Protein AF-A0A523JH81-F1 (afdb_monomer)

Foldseek 3Di:
DEKEFEQEQFKWQWKWWDDPVDIDTQGIHHHGGMGDDDDDPWDWQDTWMWIATPNDIATADDPDDPPTDTDDDAYKYWYWYADPPDPDSNNRIDTGIDGD

Sequence (100 aa):
MIRVANRSDVEIHSVVVKFPSQTEMYGKIVPGAATDYRKVDKAYGYAYIEAVIDGKPAVLQPIDYVGERLLSGGNYTYALTYNPSATDKHDILRFQLEKD

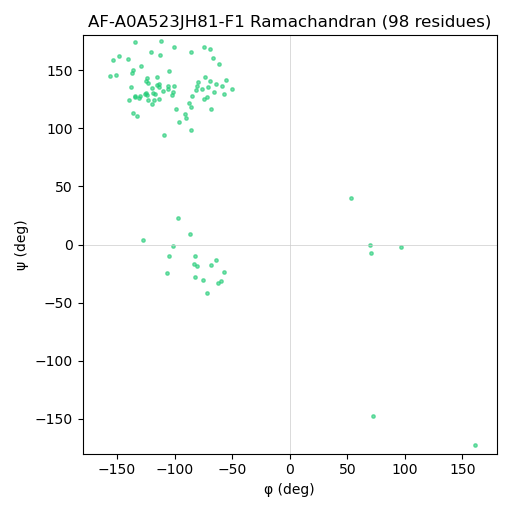Secondary structure (DSSP, 8-state):
-EEEEE-SSS-EEEEEEE-SS-EEE---B-TT-BPPPB--SS--SS-EEEEEETTEEEEE--S--TT--PPPSS-EEEEEEE-TT--STTTSEEEEEEE-

Nearest PDB structures (foldseek):
  3g7m-assembly1_A  TM=6.455E-01  e=1.655E-01  Triticum aestivum
  8zvj-assembly1_C  TM=5.143E-01  e=1.188E-01  Homo sapiens
  4w9k-assembly3_I  TM=4.357E-01  e=1.402E-01  Homo sapiens
  8qu8-assembly1_A  TM=4.450E-01  e=1.566E-01  Homo sapiens
  8q6t-assembly1_P  TM=3.828E-01  e=8.834E+00  Mus musculus

Radius of gyration: 12.72 Å; Cα contacts (8 Å, |Δi|>4): 246; chains: 1; bounding box: 32×28×31 Å

Mean predicted aligned error: 3.24 Å

Structure (mmCIF, N/CA/C/O backbone):
data_AF-A0A523JH81-F1
#
_entry.id   AF-A0A523JH81-F1
#
loop_
_atom_site.group_PDB
_atom_site.id
_atom_site.type_symbol
_atom_site.label_atom_id
_atom_site.label_alt_id
_atom_site.label_comp_id
_atom_site.label_asym_id
_atom_site.label_entity_id
_atom_site.label_s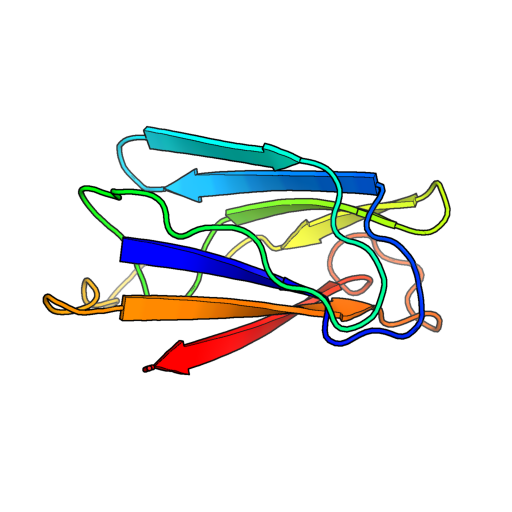eq_id
_atom_site.pdbx_PDB_ins_code
_atom_site.Cartn_x
_atom_site.Cartn_y
_atom_site.Cartn_z
_atom_site.occupancy
_atom_site.B_iso_or_equiv
_atom_site.auth_seq_id
_atom_site.auth_comp_id
_atom_site.auth_asym_id
_atom_site.auth_atom_id
_atom_site.pdbx_PDB_model_num
ATOM 1 N N . MET A 1 1 ? -11.760 -7.647 6.152 1.00 96.38 1 MET A N 1
ATOM 2 C CA . MET A 1 1 ? -10.413 -8.164 5.861 1.00 96.38 1 MET A CA 1
ATOM 3 C C . MET A 1 1 ? -9.797 -7.294 4.789 1.00 96.38 1 MET A C 1
ATOM 5 O O . MET A 1 1 ? -10.541 -6.747 3.983 1.00 96.38 1 MET A O 1
ATOM 9 N N . ILE A 1 2 ? -8.477 -7.159 4.793 1.00 98.12 2 ILE A N 1
ATOM 10 C CA . ILE A 1 2 ? -7.743 -6.357 3.813 1.00 98.12 2 ILE A CA 1
ATOM 11 C C . ILE A 1 2 ? -6.772 -7.271 3.071 1.00 98.12 2 ILE A C 1
ATOM 13 O O . ILE A 1 2 ? -6.095 -8.079 3.700 1.00 98.12 2 ILE A O 1
ATOM 17 N N . ARG A 1 3 ? -6.709 -7.159 1.747 1.00 98.31 3 ARG A N 1
ATOM 18 C CA . ARG A 1 3 ? -5.603 -7.689 0.937 1.00 98.31 3 ARG A CA 1
ATOM 19 C C . ARG A 1 3 ? -4.933 -6.556 0.175 1.00 98.31 3 ARG A C 1
ATOM 21 O O . ARG A 1 3 ? -5.507 -5.475 0.043 1.00 98.31 3 ARG A O 1
ATOM 28 N N . VAL A 1 4 ? -3.749 -6.816 -0.361 1.00 98.62 4 VAL A N 1
ATOM 29 C CA . VAL A 1 4 ? -3.051 -5.870 -1.234 1.00 98.62 4 VAL A CA 1
ATOM 30 C C . VAL A 1 4 ? -2.972 -6.453 -2.637 1.00 98.62 4 VAL A C 1
ATOM 32 O O . VAL A 1 4 ? -2.656 -7.631 -2.797 1.00 98.62 4 VAL A O 1
ATOM 35 N N . ALA A 1 5 ? -3.250 -5.632 -3.647 1.00 98.62 5 ALA A N 1
ATOM 36 C CA . 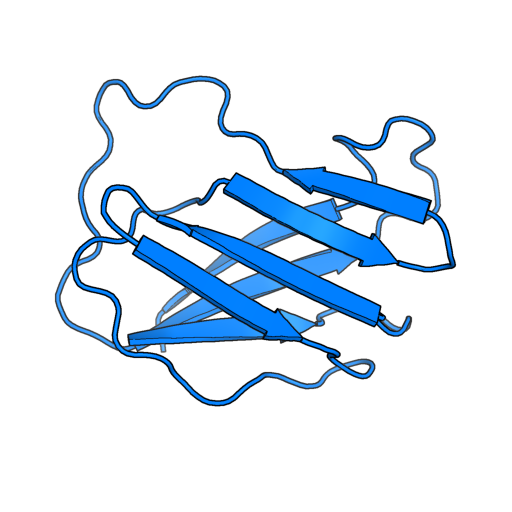ALA A 1 5 ? -3.101 -6.001 -5.049 1.00 98.62 5 ALA A CA 1
ATOM 37 C C . ALA A 1 5 ? -2.026 -5.154 -5.724 1.00 98.62 5 ALA A C 1
ATOM 39 O O . ALA A 1 5 ? -1.984 -3.937 -5.553 1.00 98.62 5 ALA A O 1
ATOM 40 N N . ASN A 1 6 ? -1.189 -5.797 -6.531 1.00 98.50 6 ASN A N 1
ATOM 41 C CA . ASN A 1 6 ? -0.293 -5.122 -7.451 1.00 98.50 6 ASN A CA 1
ATOM 42 C C . ASN A 1 6 ? -1.011 -4.948 -8.794 1.00 98.50 6 ASN A C 1
ATOM 44 O O . ASN A 1 6 ? -1.228 -5.913 -9.524 1.00 98.50 6 ASN A O 1
ATOM 48 N N . ARG A 1 7 ? -1.388 -3.711 -9.119 1.00 98.06 7 ARG A N 1
ATOM 49 C CA . ARG A 1 7 ? -2.011 -3.328 -10.396 1.00 98.06 7 ARG A CA 1
ATOM 50 C C . ARG A 1 7 ? -0.994 -2.761 -11.391 1.00 98.06 7 ARG A C 1
ATOM 52 O O . ARG A 1 7 ? -1.358 -2.018 -12.293 1.00 98.06 7 ARG A O 1
ATOM 59 N N . SER A 1 8 ? 0.277 -3.101 -11.209 1.00 96.75 8 SER A N 1
ATOM 60 C CA . SER A 1 8 ? 1.384 -2.673 -12.063 1.00 96.75 8 SER A CA 1
ATOM 61 C C . SER A 1 8 ? 1.974 -3.860 -12.814 1.00 96.75 8 SER A C 1
ATOM 63 O O . SER A 1 8 ? 1.848 -5.008 -12.383 1.00 96.75 8 SER A O 1
ATOM 65 N N . ASP A 1 9 ? 2.736 -3.555 -13.860 1.00 96.38 9 ASP A N 1
ATOM 66 C CA . ASP A 1 9 ? 3.485 -4.543 -14.647 1.00 96.38 9 ASP A CA 1
ATOM 67 C C . ASP A 1 9 ? 4.878 -4.859 -14.060 1.00 96.38 9 ASP A C 1
ATOM 69 O O . ASP A 1 9 ? 5.695 -5.532 -14.684 1.00 96.38 9 ASP A O 1
ATOM 73 N N . VAL A 1 10 ? 5.167 -4.372 -12.848 1.00 96.56 10 VAL A N 1
ATOM 74 C CA . VAL A 1 10 ? 6.460 -4.517 -12.158 1.00 96.56 10 VAL A CA 1
ATOM 75 C C . VAL A 1 10 ? 6.247 -5.173 -10.799 1.00 96.56 10 VAL A C 1
ATOM 77 O O . VAL A 1 10 ? 5.249 -4.911 -10.130 1.00 96.56 10 VAL A O 1
ATOM 80 N N . GLU A 1 11 ? 7.176 -6.035 -10.380 1.00 97.75 11 GLU A N 1
ATOM 81 C CA . GLU A 1 11 ? 7.122 -6.699 -9.075 1.00 97.75 11 GLU A CA 1
ATOM 82 C C . GLU A 1 11 ? 7.280 -5.697 -7.920 1.00 97.75 11 GLU A C 1
ATOM 84 O O . GLU A 1 11 ? 8.230 -4.906 -7.869 1.00 97.75 11 GLU A O 1
ATOM 89 N N . ILE A 1 12 ? 6.378 -5.792 -6.941 1.00 98.06 12 ILE A N 1
ATOM 90 C CA . ILE A 1 12 ? 6.539 -5.137 -5.645 1.00 98.06 12 ILE A CA 1
ATOM 91 C C . ILE A 1 12 ? 7.248 -6.130 -4.723 1.00 98.06 12 ILE A C 1
ATOM 93 O O . ILE A 1 12 ? 6.699 -7.174 -4.372 1.00 98.06 12 ILE A O 1
ATOM 97 N N . HIS A 1 13 ? 8.488 -5.824 -4.352 1.00 97.69 13 HIS A N 1
ATOM 98 C CA . HIS A 1 13 ? 9.393 -6.746 -3.661 1.00 97.69 13 HIS A CA 1
ATOM 99 C C . HIS A 1 13 ? 9.025 -6.928 -2.185 1.00 97.69 13 HIS A C 1
ATOM 101 O O . HIS A 1 13 ? 9.227 -7.997 -1.609 1.00 97.69 13 HIS A O 1
ATOM 107 N N . SER A 1 14 ? 8.461 -5.891 -1.574 1.00 97.88 14 SER A N 1
ATOM 108 C CA . SER A 1 14 ? 7.911 -5.935 -0.225 1.00 97.88 14 SER A CA 1
ATOM 109 C C . SER A 1 14 ? 6.775 -4.932 -0.090 1.00 97.88 14 SER A C 1
ATOM 111 O O . SER A 1 14 ? 6.819 -3.857 -0.687 1.00 97.88 14 SER A O 1
ATOM 113 N N . VAL A 1 15 ? 5.771 -5.286 0.709 1.00 98.31 15 VAL A N 1
ATOM 114 C CA . VAL A 1 15 ? 4.707 -4.385 1.148 1.00 98.31 15 VAL A CA 1
ATOM 115 C C . VAL A 1 15 ? 4.485 -4.559 2.642 1.00 98.31 15 VAL A C 1
ATOM 117 O O . VAL A 1 15 ? 4.236 -5.671 3.123 1.00 98.31 15 VAL A O 1
ATOM 120 N N . VAL A 1 16 ? 4.522 -3.442 3.361 1.00 98.38 16 VAL A N 1
ATOM 121 C CA . VAL A 1 16 ? 4.136 -3.330 4.766 1.00 98.38 16 VAL A CA 1
ATOM 122 C C . VAL A 1 16 ? 3.061 -2.261 4.880 1.00 98.38 16 VAL A C 1
ATOM 124 O O . VAL A 1 16 ? 3.235 -1.143 4.401 1.00 98.38 16 VAL A O 1
ATOM 127 N N . VAL A 1 17 ? 1.947 -2.599 5.525 1.00 97.69 17 VAL A N 1
ATOM 128 C CA . VAL A 1 17 ? 0.835 -1.674 5.760 1.00 97.69 17 VAL A CA 1
ATOM 129 C C . VAL A 1 17 ? 0.716 -1.415 7.253 1.00 97.69 17 VAL A C 1
ATOM 131 O O . VAL A 1 17 ? 0.590 -2.355 8.044 1.00 97.69 17 VAL A O 1
ATOM 134 N N . LYS A 1 18 ? 0.740 -0.140 7.642 1.00 96.06 18 LYS A N 1
ATOM 135 C CA . LYS A 1 18 ? 0.531 0.289 9.027 1.00 96.06 18 LYS A CA 1
ATOM 136 C C . LYS A 1 18 ? -0.911 0.752 9.192 1.00 96.06 18 LYS A C 1
ATOM 138 O O . LYS A 1 18 ? -1.351 1.725 8.580 1.00 96.06 18 LYS A O 1
ATOM 143 N N . PHE A 1 19 ? -1.632 0.027 10.031 1.00 93.56 19 PHE A N 1
ATOM 144 C CA . PHE A 1 19 ? -2.987 0.321 10.470 1.00 93.56 19 PHE A CA 1
ATOM 145 C C . PHE A 1 19 ? -2.950 0.966 11.870 1.00 93.56 19 PHE A C 1
ATOM 147 O O . PHE A 1 19 ? -1.910 0.944 12.529 1.00 93.56 19 PHE A O 1
ATOM 154 N N . PRO A 1 20 ? -4.070 1.508 12.383 1.00 90.44 20 PRO A N 1
ATOM 155 C CA . PRO A 1 20 ? -4.085 2.248 13.650 1.00 90.44 20 PRO A CA 1
ATOM 156 C C . PRO A 1 20 ? -3.620 1.453 14.873 1.00 90.44 20 PRO A C 1
ATOM 158 O O . PRO A 1 20 ? -3.081 2.031 15.810 1.00 90.44 20 PRO A O 1
ATOM 161 N N . SER A 1 21 ? -3.855 0.139 14.889 1.00 88.75 21 SER A N 1
ATOM 162 C CA . SER A 1 21 ? -3.525 -0.741 16.019 1.00 88.75 21 SER A CA 1
ATOM 163 C C . SER A 1 21 ? -2.687 -1.958 15.629 1.00 88.75 21 SER A C 1
ATOM 165 O O . SER A 1 21 ? -2.431 -2.807 16.477 1.00 88.75 21 SER A O 1
ATOM 167 N N . GLN A 1 22 ? -2.274 -2.074 14.363 1.00 94.44 22 GLN A N 1
ATOM 168 C CA . GLN A 1 22 ? -1.522 -3.230 13.873 1.00 94.44 22 GLN A CA 1
ATOM 169 C C . GLN A 1 22 ? -0.650 -2.870 12.672 1.00 94.44 22 GLN A C 1
ATOM 171 O O . GLN A 1 22 ? -0.896 -1.897 11.965 1.00 94.44 22 GLN A O 1
ATOM 176 N N . THR A 1 23 ? 0.366 -3.683 12.416 1.00 96.88 23 THR A N 1
ATOM 177 C CA . THR A 1 23 ? 1.180 -3.607 11.202 1.00 96.88 23 THR A CA 1
ATOM 178 C C . THR A 1 23 ? 1.167 -4.971 10.540 1.00 96.88 23 THR A C 1
ATOM 180 O O . THR A 1 23 ? 1.416 -5.975 11.199 1.00 96.88 23 THR A O 1
ATOM 183 N N . GLU A 1 24 ? 0.886 -5.000 9.242 1.00 97.94 24 GLU A N 1
ATOM 184 C CA . GLU A 1 24 ? 0.816 -6.230 8.460 1.00 97.94 24 GLU A CA 1
ATOM 185 C C . GLU A 1 24 ? 1.879 -6.236 7.366 1.00 97.94 24 GLU A C 1
ATOM 187 O O . GLU A 1 24 ? 1.978 -5.298 6.573 1.00 97.94 24 GLU A O 1
ATOM 192 N N . MET A 1 25 ? 2.642 -7.326 7.288 1.00 97.75 25 MET A N 1
ATOM 193 C CA . MET A 1 25 ? 3.593 -7.565 6.205 1.00 97.75 25 MET A CA 1
ATOM 194 C C . MET A 1 25 ? 2.946 -8.435 5.134 1.00 97.75 25 MET A C 1
ATOM 196 O O . MET A 1 25 ? 2.819 -9.645 5.309 1.00 97.75 25 MET A O 1
ATOM 200 N N . TYR A 1 26 ? 2.584 -7.828 4.012 1.00 97.88 26 TYR A N 1
ATOM 201 C CA . TYR A 1 26 ? 2.006 -8.511 2.853 1.00 97.88 26 TYR A CA 1
ATOM 202 C C . TYR A 1 26 ? 3.071 -9.138 1.947 1.00 97.88 26 TYR A C 1
ATOM 204 O O . TYR A 1 26 ? 2.768 -10.051 1.185 1.00 97.88 26 TYR A O 1
ATOM 212 N N . GLY A 1 27 ? 4.329 -8.717 2.100 1.00 96.69 27 GLY A N 1
ATOM 213 C CA . GLY A 1 27 ? 5.467 -9.328 1.423 1.00 96.69 27 GLY A CA 1
ATOM 214 C C . GLY A 1 27 ? 5.496 -9.006 -0.066 1.00 96.69 27 GLY A C 1
ATOM 215 O O . GLY A 1 27 ? 5.121 -7.909 -0.479 1.00 96.69 27 GLY A O 1
ATOM 216 N N . LYS A 1 28 ? 6.007 -9.950 -0.850 1.00 98.06 28 LYS A N 1
ATOM 217 C CA . LYS A 1 28 ? 6.223 -9.795 -2.286 1.00 98.06 28 LYS A CA 1
ATOM 218 C C . LYS A 1 28 ? 4.930 -10.009 -3.068 1.00 98.06 28 LYS A C 1
ATOM 220 O O . LYS A 1 28 ? 4.220 -10.980 -2.815 1.00 98.06 28 LYS A O 1
ATOM 225 N N . ILE A 1 29 ? 4.668 -9.156 -4.056 1.00 98.50 29 ILE A N 1
ATOM 226 C CA . ILE A 1 29 ? 3.486 -9.243 -4.919 1.00 98.50 29 ILE A CA 1
ATOM 227 C C . ILE A 1 29 ? 3.921 -9.102 -6.381 1.00 98.50 29 ILE A C 1
ATOM 229 O O . ILE A 1 29 ? 4.339 -8.031 -6.831 1.00 98.50 29 ILE A O 1
ATOM 233 N N . VAL A 1 30 ? 3.819 -10.202 -7.128 1.00 98.25 30 VAL A N 1
ATOM 234 C CA . VAL A 1 30 ? 4.142 -10.242 -8.564 1.00 98.25 30 VAL A CA 1
ATOM 235 C C . VAL A 1 30 ? 3.156 -9.388 -9.381 1.00 98.25 30 VAL A C 1
ATOM 237 O O . VAL A 1 30 ? 2.070 -9.080 -8.879 1.00 98.25 30 VAL A O 1
ATOM 240 N N . PRO A 1 31 ? 3.508 -8.980 -10.615 1.00 98.44 31 PRO A N 1
ATOM 241 C CA . PRO A 1 31 ? 2.626 -8.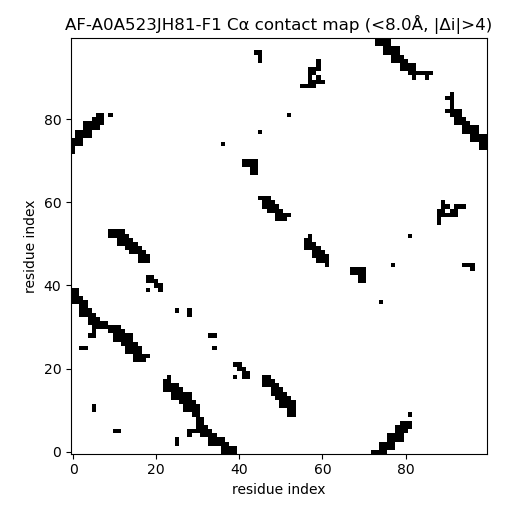187 -11.473 1.00 98.44 31 PRO A CA 1
ATOM 242 C C . PRO A 1 31 ? 1.217 -8.777 -11.604 1.00 98.44 31 PRO A C 1
ATOM 244 O O . PRO A 1 31 ? 1.057 -9.984 -11.790 1.00 98.44 31 PRO A O 1
ATOM 247 N N . GLY A 1 32 ? 0.195 -7.929 -11.474 1.00 97.94 32 GLY A N 1
ATOM 248 C CA . GLY A 1 32 ? -1.220 -8.305 -11.593 1.00 97.94 32 GLY A CA 1
ATOM 249 C C . GLY A 1 32 ? -1.797 -9.166 -10.458 1.00 97.94 32 GLY A C 1
ATOM 250 O O . GLY A 1 32 ? -3.008 -9.398 -10.434 1.00 97.94 32 GLY A O 1
ATOM 251 N N . ALA A 1 33 ? -0.978 -9.642 -9.516 1.00 98.50 33 ALA A N 1
ATOM 252 C CA . ALA A 1 33 ? -1.423 -10.516 -8.436 1.00 98.50 33 ALA A CA 1
ATOM 253 C C . ALA A 1 33 ? -1.966 -9.745 -7.225 1.00 98.50 33 ALA A C 1
ATOM 255 O O . ALA A 1 33 ? -1.749 -8.545 -7.050 1.00 98.50 33 ALA A O 1
ATOM 256 N N . ALA A 1 34 ? -2.653 -10.474 -6.348 1.00 98.50 34 ALA A N 1
ATOM 257 C CA . ALA A 1 34 ? -3.072 -9.996 -5.040 1.00 98.50 34 ALA A CA 1
ATOM 258 C C . ALA A 1 34 ? -2.662 -10.996 -3.961 1.00 98.50 34 ALA A C 1
ATOM 260 O O . ALA A 1 34 ? -2.526 -12.189 -4.229 1.00 98.50 34 ALA A O 1
ATOM 261 N N . THR A 1 35 ? -2.470 -10.505 -2.743 1.00 98.50 35 THR A N 1
ATOM 262 C CA . THR A 1 35 ? -2.236 -11.363 -1.583 1.00 98.50 35 THR A CA 1
ATOM 263 C C . THR A 1 35 ? -3.519 -12.041 -1.123 1.00 98.50 35 THR A C 1
ATOM 265 O O . THR A 1 35 ? -4.630 -11.629 -1.472 1.00 98.50 35 THR A O 1
ATOM 268 N N . ASP A 1 36 ? -3.365 -13.001 -0.217 1.00 98.12 36 ASP A N 1
ATOM 269 C CA . ASP A 1 36 ? -4.469 -13.428 0.631 1.00 98.12 36 ASP A CA 1
ATOM 270 C C . ASP A 1 36 ? -4.977 -12.273 1.503 1.00 98.12 36 ASP A C 1
ATOM 272 O O . ASP A 1 36 ? -4.260 -11.310 1.814 1.00 98.12 36 ASP A O 1
ATOM 276 N N . TYR A 1 37 ? -6.238 -12.389 1.907 1.00 98.12 37 TYR A N 1
ATOM 277 C CA . TYR A 1 37 ? -6.849 -11.485 2.867 1.00 98.12 37 TYR A CA 1
ATOM 278 C C . TYR A 1 37 ? -6.267 -11.678 4.261 1.00 98.12 37 TYR A C 1
ATOM 280 O O . TYR A 1 37 ? -6.081 -12.796 4.738 1.00 98.12 37 TYR A O 1
ATOM 288 N N . ARG A 1 38 ? -6.081 -10.561 4.959 1.00 97.56 38 ARG A N 1
ATOM 289 C CA . ARG A 1 38 ? -5.699 -10.522 6.365 1.00 97.56 38 ARG A CA 1
ATOM 290 C C . ARG A 1 38 ? -6.795 -9.916 7.211 1.00 97.56 38 ARG A C 1
ATOM 292 O O . ARG A 1 38 ? -7.506 -8.986 6.808 1.00 97.56 38 ARG A O 1
ATOM 299 N N . LYS A 1 39 ? -6.938 -10.454 8.418 1.00 96.88 39 LYS A N 1
ATOM 300 C CA . LYS A 1 39 ? -7.808 -9.861 9.424 1.00 96.88 39 LYS A CA 1
ATOM 301 C C . LYS A 1 39 ? -7.150 -8.580 9.930 1.00 96.88 39 LYS A C 1
ATOM 303 O O . LYS A 1 39 ? -5.997 -8.588 10.345 1.00 96.88 39 LYS A O 1
ATOM 308 N N . VAL A 1 40 ? -7.909 -7.494 9.874 1.00 95.12 40 VAL A N 1
ATOM 309 C CA . VAL A 1 40 ? -7.487 -6.180 10.346 1.00 95.12 40 VAL A CA 1
ATOM 310 C C . VAL A 1 40 ? -8.581 -5.635 11.246 1.00 95.12 40 VAL A C 1
ATOM 312 O O . VAL A 1 40 ? -9.746 -5.635 10.846 1.00 95.12 40 VAL A O 1
ATOM 315 N N . ASP A 1 41 ? -8.211 -5.207 12.449 1.00 92.88 41 ASP A N 1
ATOM 316 C CA . ASP A 1 41 ? -9.144 -4.735 13.474 1.00 92.88 41 ASP A CA 1
ATOM 317 C C . ASP A 1 41 ? -9.737 -3.373 13.112 1.00 92.88 41 ASP A C 1
ATOM 319 O O . ASP A 1 41 ? -10.931 -3.131 13.289 1.00 92.88 41 ASP A O 1
ATOM 323 N N . LYS A 1 42 ? -8.895 -2.472 12.596 1.00 92.50 42 LYS A N 1
ATOM 324 C CA . LYS A 1 42 ? -9.271 -1.123 12.166 1.00 92.50 42 LYS A CA 1
ATOM 325 C C . LYS A 1 42 ? -8.546 -0.781 10.874 1.00 92.50 42 LYS A C 1
ATOM 327 O O . LYS A 1 42 ? -7.322 -0.822 10.826 1.00 92.50 42 LYS A O 1
ATOM 332 N N . ALA A 1 43 ? -9.299 -0.421 9.845 1.00 93.50 43 ALA A N 1
ATOM 333 C CA . ALA A 1 43 ? -8.768 0.006 8.559 1.00 93.50 43 ALA A CA 1
ATOM 334 C C . ALA A 1 43 ? -9.546 1.223 8.060 1.00 93.50 43 ALA A C 1
ATOM 336 O O . ALA A 1 43 ? -10.742 1.353 8.333 1.00 93.50 43 ALA A O 1
ATOM 337 N N . TYR A 1 44 ? -8.855 2.096 7.337 1.00 92.62 44 TYR A N 1
ATOM 338 C CA . TYR A 1 44 ? -9.413 3.303 6.738 1.00 92.62 44 TYR A CA 1
ATOM 339 C C . TYR A 1 44 ? -9.436 3.188 5.218 1.00 92.62 44 TYR A C 1
ATOM 341 O O . TYR A 1 44 ? -8.945 2.205 4.646 1.00 92.62 44 TYR A O 1
ATOM 349 N N . GLY A 1 45 ? -10.025 4.195 4.571 1.00 91.50 45 GLY A N 1
ATOM 350 C CA . GLY A 1 45 ? -10.060 4.279 3.116 1.00 91.50 45 GLY A CA 1
ATOM 351 C C . GLY A 1 45 ? -8.678 4.429 2.48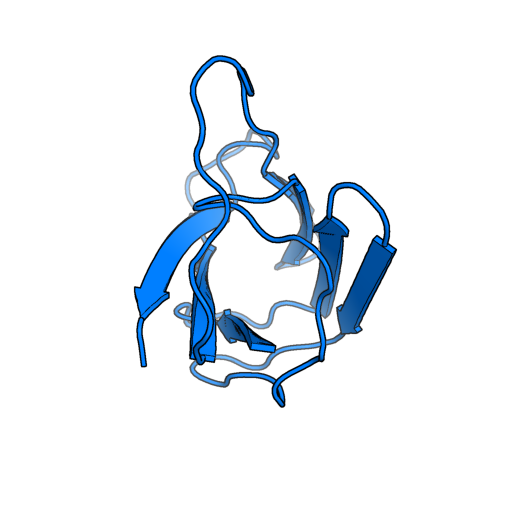9 1.00 91.50 45 GLY A C 1
ATOM 352 O O . GLY A 1 45 ? -8.537 4.189 1.300 1.00 91.50 45 GLY A O 1
ATOM 353 N N . TYR A 1 46 ? -7.667 4.744 3.293 1.00 88.12 46 TYR A N 1
ATOM 354 C CA . TYR A 1 46 ? -6.252 4.736 2.959 1.00 88.12 46 TYR A CA 1
ATOM 355 C C . TYR A 1 46 ? -5.453 4.061 4.084 1.00 88.12 46 TYR A C 1
ATOM 357 O O . TYR A 1 46 ? -5.972 3.774 5.167 1.00 88.12 46 TYR A O 1
ATOM 365 N N . ALA A 1 47 ? -4.155 3.865 3.866 1.00 91.50 47 ALA A N 1
ATOM 366 C CA . ALA A 1 47 ? -3.233 3.458 4.918 1.00 91.50 47 ALA A CA 1
ATOM 367 C C . ALA A 1 47 ? -1.836 4.028 4.675 1.00 91.50 47 ALA A C 1
ATOM 369 O O . ALA A 1 47 ? -1.498 4.424 3.559 1.00 91.50 47 ALA A O 1
ATOM 370 N N . TYR A 1 48 ? -1.016 4.031 5.723 1.00 95.00 48 TYR A N 1
ATOM 371 C CA . TYR A 1 48 ? 0.417 4.216 5.554 1.00 95.00 48 TYR A CA 1
ATOM 372 C C . TYR A 1 48 ? 1.017 2.922 4.992 1.00 95.00 48 TYR A C 1
ATOM 374 O O . TYR A 1 48 ? 0.831 1.851 5.578 1.00 95.00 48 TYR A O 1
ATOM 382 N N . ILE A 1 49 ? 1.722 3.012 3.865 1.00 97.06 49 ILE A N 1
ATOM 383 C CA . ILE A 1 49 ? 2.284 1.852 3.162 1.00 97.06 49 ILE A CA 1
ATOM 384 C C . ILE A 1 49 ? 3.751 2.110 2.851 1.00 97.06 49 ILE A C 1
ATOM 386 O O . ILE A 1 49 ? 4.088 3.101 2.209 1.00 97.06 49 ILE A O 1
ATOM 390 N N . GLU A 1 50 ? 4.606 1.186 3.270 1.00 98.06 50 GLU A N 1
ATOM 391 C CA . GLU A 1 50 ? 5.998 1.087 2.836 1.00 98.06 50 GLU A CA 1
ATOM 392 C C . GLU A 1 50 ? 6.099 -0.028 1.799 1.00 98.06 50 GLU A C 1
ATOM 394 O O . GLU A 1 50 ? 5.609 -1.141 2.020 1.00 98.06 50 GLU A O 1
ATOM 399 N N . ALA A 1 51 ? 6.745 0.259 0.673 1.00 97.94 51 ALA A N 1
ATOM 400 C CA . ALA A 1 51 ? 7.002 -0.730 -0.358 1.00 97.94 51 ALA A CA 1
ATOM 401 C C . ALA A 1 51 ? 8.394 -0.572 -0.972 1.00 97.94 51 ALA A C 1
ATOM 403 O O . ALA A 1 51 ? 9.001 0.498 -0.914 1.00 97.94 51 ALA A O 1
ATOM 404 N N . VAL A 1 52 ? 8.885 -1.641 -1.594 1.00 97.88 52 VAL A N 1
ATOM 405 C CA . VAL A 1 52 ? 10.078 -1.606 -2.450 1.00 97.88 52 VAL A CA 1
ATOM 406 C C . VAL A 1 52 ? 9.681 -2.041 -3.853 1.00 97.88 52 VAL A C 1
ATOM 408 O O . VAL A 1 52 ? 9.173 -3.146 -4.041 1.00 97.88 52 VAL A O 1
ATOM 411 N N . ILE A 1 53 ? 9.900 -1.175 -4.840 1.00 95.50 53 ILE A N 1
ATOM 412 C CA . ILE A 1 53 ? 9.530 -1.401 -6.242 1.00 95.50 53 ILE A CA 1
ATOM 413 C C . ILE A 1 53 ? 10.719 -0.996 -7.099 1.00 95.50 53 ILE A C 1
ATOM 415 O O . ILE A 1 53 ? 11.231 0.108 -6.937 1.00 95.50 53 ILE A O 1
ATOM 419 N N . ASP A 1 54 ? 11.178 -1.885 -7.982 1.00 89.38 54 ASP A N 1
ATOM 420 C CA . ASP A 1 54 ? 12.320 -1.608 -8.870 1.00 89.38 54 ASP A CA 1
ATOM 421 C C . ASP A 1 54 ? 13.578 -1.128 -8.103 1.00 89.38 54 ASP A C 1
ATOM 423 O O . ASP A 1 54 ? 14.243 -0.159 -8.462 1.00 89.38 54 ASP A O 1
ATOM 427 N N . GLY A 1 55 ? 13.846 -1.745 -6.944 1.00 89.94 55 GLY A N 1
ATOM 428 C CA . GLY A 1 55 ? 14.951 -1.372 -6.049 1.00 89.94 55 GLY A CA 1
ATOM 429 C C . GLY A 1 55 ? 14.794 -0.025 -5.328 1.00 89.94 55 GLY A C 1
ATOM 430 O O . GLY A 1 55 ? 15.662 0.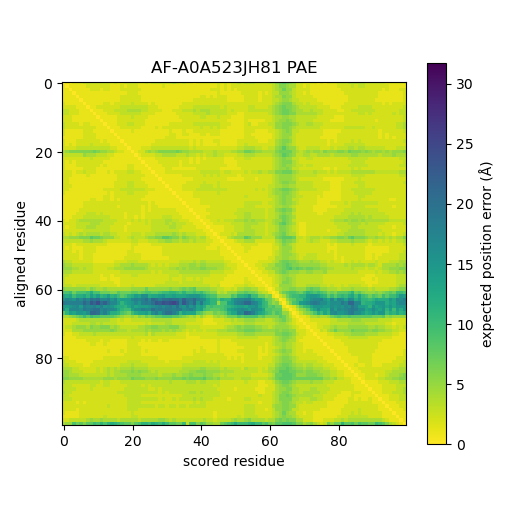340 -4.535 1.00 89.94 55 GLY A O 1
ATOM 431 N N . LYS A 1 56 ? 13.699 0.710 -5.554 1.00 93.25 56 LYS A N 1
ATOM 432 C CA . LYS A 1 56 ? 13.432 2.017 -4.943 1.00 93.25 56 LYS A CA 1
ATOM 433 C C . LYS A 1 56 ? 12.458 1.883 -3.770 1.00 93.25 56 LYS A C 1
ATOM 435 O O . LYS A 1 56 ? 11.442 1.193 -3.896 1.00 93.25 56 LYS A O 1
ATOM 440 N N . PRO A 1 57 ? 12.718 2.556 -2.636 1.00 96.69 57 PRO A N 1
ATOM 441 C CA . PRO A 1 57 ? 11.735 2.660 -1.570 1.00 96.69 57 PRO A CA 1
ATOM 442 C C . PRO A 1 57 ? 10.593 3.590 -1.998 1.00 96.69 57 PRO A C 1
ATOM 444 O O . PRO A 1 57 ? 10.831 4.680 -2.517 1.00 96.69 57 PRO A O 1
ATOM 447 N N . ALA A 1 58 ? 9.361 3.179 -1.725 1.00 97.00 58 ALA A N 1
ATOM 448 C CA . ALA A 1 58 ? 8.150 3.958 -1.934 1.00 97.00 58 ALA A CA 1
ATOM 449 C C . ALA A 1 58 ? 7.364 4.051 -0.625 1.00 97.00 58 ALA A C 1
ATOM 451 O O . ALA A 1 58 ? 7.293 3.079 0.133 1.00 97.00 58 ALA A O 1
ATOM 452 N N . VAL A 1 59 ? 6.782 5.218 -0.349 1.00 96.69 59 VAL A N 1
ATOM 453 C CA . VAL A 1 59 ? 6.026 5.458 0.884 1.00 96.69 59 VAL A CA 1
ATOM 454 C C . VAL A 1 59 ? 4.741 6.207 0.578 1.00 96.69 59 VAL A C 1
ATOM 456 O O . VAL A 1 59 ? 4.774 7.393 0.267 1.00 96.69 59 VAL A O 1
ATOM 459 N N . LEU A 1 60 ? 3.600 5.556 0.778 1.00 93.44 60 LEU A N 1
ATOM 460 C CA . LEU A 1 60 ? 2.321 6.250 0.874 1.00 93.44 60 LEU A CA 1
ATOM 461 C C . LEU A 1 60 ? 2.121 6.698 2.315 1.00 93.44 60 LEU A C 1
ATOM 463 O O . LEU A 1 60 ? 2.047 5.865 3.218 1.00 93.44 60 LEU A O 1
ATOM 467 N N . GLN A 1 61 ? 2.022 8.008 2.525 1.00 88.62 61 GLN A N 1
ATOM 468 C CA . GLN A 1 61 ? 1.691 8.584 3.822 1.00 88.62 61 GLN A CA 1
ATOM 469 C C . GLN A 1 61 ? 0.440 9.464 3.695 1.00 88.62 61 GLN A C 1
ATOM 471 O O . GLN A 1 61 ? 0.418 10.374 2.865 1.00 88.62 61 GLN A O 1
ATOM 476 N N . PRO A 1 62 ? -0.612 9.212 4.486 1.00 79.69 62 PRO A N 1
ATOM 477 C CA . PRO A 1 62 ? -1.763 10.106 4.547 1.00 79.69 62 PRO A CA 1
ATOM 478 C C . PRO A 1 62 ? -1.348 11.468 5.109 1.00 79.69 62 PRO A C 1
ATOM 480 O O . PRO A 1 62 ? -0.573 11.529 6.064 1.00 79.69 62 PRO A O 1
ATOM 483 N N . ILE A 1 63 ? -1.855 12.549 4.516 1.00 66.19 63 ILE A N 1
ATOM 484 C CA . ILE A 1 63 ? -1.489 13.923 4.893 1.00 66.19 63 ILE A CA 1
ATOM 485 C C . ILE A 1 63 ? -2.290 14.387 6.127 1.00 66.19 63 ILE A C 1
ATOM 487 O O . ILE A 1 63 ? -1.785 15.185 6.911 1.00 66.19 63 ILE A O 1
ATOM 491 N N . ASP A 1 64 ? -3.499 13.849 6.343 1.00 62.47 64 ASP A N 1
ATOM 492 C CA . ASP A 1 64 ? -4.320 14.100 7.533 1.00 62.47 64 ASP A CA 1
ATOM 493 C C . ASP A 1 64 ? -5.321 12.950 7.775 1.00 62.47 64 ASP A C 1
ATOM 495 O O . ASP A 1 64 ? -5.820 12.355 6.822 1.00 62.47 64 ASP A O 1
ATOM 499 N N . TYR A 1 65 ? -5.599 12.638 9.046 1.00 59.16 65 TYR A N 1
ATOM 500 C CA . TYR A 1 65 ? -6.608 11.659 9.479 1.00 59.16 65 TYR A CA 1
ATOM 501 C C . TYR A 1 65 ? -7.917 12.293 9.974 1.00 59.16 65 TYR A C 1
ATOM 503 O O . TYR A 1 65 ? -8.843 11.578 10.373 1.00 59.16 65 TYR A O 1
ATOM 511 N N . VAL A 1 66 ? -8.018 13.625 9.9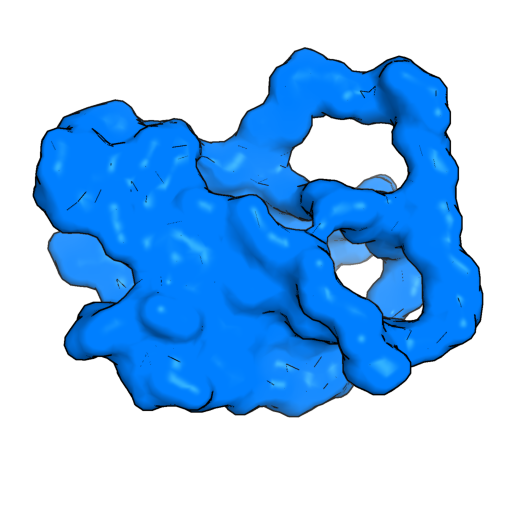93 1.00 64.25 66 VAL A N 1
ATOM 512 C CA . VAL A 1 66 ? -9.185 14.319 10.547 1.00 64.25 66 VAL A CA 1
ATOM 513 C C . VAL A 1 66 ? -10.434 14.082 9.684 1.00 64.25 66 VAL A C 1
ATOM 515 O O . VAL A 1 66 ? -10.524 14.513 8.540 1.00 64.25 66 VAL A O 1
ATOM 518 N N . GLY A 1 67 ? -11.438 13.421 10.272 1.00 62.88 67 GLY A N 1
ATOM 519 C CA . GLY A 1 67 ? -12.766 13.210 9.674 1.00 62.88 67 GLY A CA 1
ATOM 520 C C . GLY A 1 67 ? -12.975 11.860 8.978 1.00 62.88 67 GLY A C 1
ATOM 521 O O . GLY A 1 67 ? -14.085 11.578 8.520 1.00 62.88 67 GLY A O 1
ATOM 522 N N . GLU A 1 68 ? -11.955 11.005 8.930 1.00 74.81 68 GLU A N 1
ATOM 523 C CA . GLU A 1 68 ? -12.038 9.701 8.271 1.00 74.81 68 GLU A CA 1
ATOM 524 C C . GLU A 1 68 ? -12.866 8.669 9.043 1.00 74.81 68 GLU A C 1
ATOM 526 O O . GLU A 1 68 ? -12.879 8.606 10.276 1.00 74.81 68 GLU A O 1
ATOM 531 N N . ARG A 1 69 ? -13.578 7.827 8.287 1.00 87.50 69 ARG A N 1
ATOM 532 C CA . ARG A 1 69 ? -14.446 6.775 8.822 1.00 87.50 69 ARG A CA 1
ATOM 533 C C . ARG A 1 69 ? -13.790 5.421 8.623 1.00 87.50 69 ARG A C 1
ATOM 535 O O . ARG A 1 69 ? -13.294 5.122 7.541 1.00 87.50 69 ARG A O 1
ATOM 542 N N . LEU A 1 70 ? -13.843 4.589 9.661 1.00 92.31 70 LEU A N 1
ATOM 543 C CA . LEU A 1 70 ? -13.440 3.191 9.547 1.00 92.31 70 LEU A CA 1
ATOM 544 C C . LEU A 1 70 ? -14.223 2.512 8.421 1.00 92.31 70 LEU A C 1
ATOM 546 O O . LEU A 1 70 ? -15.425 2.746 8.256 1.00 92.31 70 LEU A O 1
ATOM 550 N N . LEU A 1 71 ? -13.539 1.638 7.687 1.00 93.62 71 LEU A N 1
ATOM 551 C CA . LEU A 1 71 ? -14.193 0.738 6.752 1.00 93.62 71 LEU A CA 1
ATOM 552 C C . LEU A 1 71 ? -15.207 -0.123 7.510 1.00 93.62 71 LEU A C 1
ATOM 554 O O . LEU A 1 71 ? -14.933 -0.620 8.606 1.00 93.62 71 LEU A O 1
ATOM 558 N N . SER A 1 72 ? -16.392 -0.291 6.927 1.00 93.81 72 SER A N 1
ATOM 559 C CA . SER A 1 72 ? -17.388 -1.204 7.476 1.00 93.81 72 SER A CA 1
ATOM 560 C C . SER A 1 72 ? -16.936 -2.659 7.320 1.00 93.81 72 SER A C 1
ATOM 562 O O . SER A 1 72 ? -15.962 -2.965 6.634 1.00 93.81 72 SER A O 1
ATOM 564 N N . GLY A 1 73 ? -17.629 -3.582 7.989 1.00 93.88 73 GLY A N 1
ATOM 565 C CA . GLY A 1 73 ? -17.339 -5.008 7.848 1.00 93.88 73 GLY A CA 1
ATOM 566 C C . GLY A 1 73 ? -17.445 -5.455 6.386 1.00 93.88 73 GLY A C 1
ATOM 567 O O . GLY A 1 73 ? -18.440 -5.178 5.718 1.00 93.88 73 GLY A O 1
ATOM 568 N N . GLY A 1 74 ? -16.417 -6.145 5.894 1.00 96.06 74 GLY A N 1
ATOM 569 C CA . GLY A 1 74 ? -16.349 -6.611 4.512 1.00 96.06 74 GLY A CA 1
ATOM 570 C C . GLY A 1 74 ? -14.929 -6.945 4.078 1.00 96.06 74 GLY A C 1
ATOM 571 O O . GLY A 1 74 ? -14.003 -6.943 4.897 1.00 96.06 74 GLY A O 1
ATOM 572 N N . ASN A 1 75 ? -14.775 -7.230 2.790 1.00 98.00 75 ASN A N 1
ATOM 573 C CA . ASN A 1 75 ? -13.492 -7.453 2.140 1.00 98.00 75 ASN A CA 1
ATOM 574 C C . ASN A 1 75 ? -13.143 -6.242 1.286 1.00 98.00 75 ASN A C 1
ATOM 576 O O . ASN A 1 75 ? -13.994 -5.697 0.584 1.00 98.00 75 ASN A O 1
ATOM 580 N N . TYR A 1 76 ? -11.901 -5.798 1.424 1.00 98.38 76 TYR A N 1
ATOM 581 C CA . TYR A 1 76 ? -11.383 -4.661 0.690 1.00 98.38 76 TYR A CA 1
ATOM 582 C C . TYR A 1 76 ? -9.994 -4.979 0.169 1.00 98.38 76 TYR A C 1
ATOM 584 O O . TYR A 1 76 ? -9.211 -5.699 0.804 1.00 98.38 76 TYR A O 1
ATOM 592 N N . THR A 1 77 ? -9.679 -4.360 -0.957 1.00 98.44 77 THR A N 1
ATOM 593 C CA . THR A 1 77 ? -8.394 -4.479 -1.619 1.00 98.44 77 THR A CA 1
ATOM 594 C C . THR A 1 77 ? -7.722 -3.113 -1.666 1.00 98.44 77 THR A C 1
ATOM 596 O O . THR A 1 77 ? -8.283 -2.134 -2.156 1.00 98.44 77 THR A O 1
ATOM 599 N N . TYR A 1 78 ? -6.506 -3.045 -1.129 1.00 97.75 78 TYR A N 1
ATOM 600 C CA . TYR A 1 78 ? -5.605 -1.912 -1.308 1.00 97.75 78 TYR A CA 1
ATOM 601 C C . TYR A 1 78 ? -4.838 -2.133 -2.608 1.00 97.75 78 TYR A C 1
ATOM 603 O O . TYR A 1 78 ? -3.891 -2.920 -2.662 1.00 97.75 78 TYR A O 1
ATOM 611 N N . ALA A 1 79 ? -5.301 -1.491 -3.674 1.00 98.19 79 ALA A N 1
ATOM 612 C CA . ALA A 1 79 ? -4.735 -1.624 -5.001 1.00 98.19 79 ALA A CA 1
ATOM 613 C C . ALA A 1 79 ? -3.594 -0.617 -5.187 1.00 98.19 79 ALA A C 1
ATOM 615 O O . ALA A 1 79 ? -3.774 0.593 -5.034 1.00 98.19 79 ALA A O 1
ATOM 616 N N . LEU A 1 80 ? -2.407 -1.134 -5.497 1.00 97.81 80 LEU A N 1
ATOM 617 C CA . LEU A 1 80 ? -1.174 -0.370 -5.631 1.00 97.81 80 LEU A CA 1
ATOM 618 C C . LEU A 1 80 ? -0.736 -0.313 -7.091 1.00 97.81 80 LEU A C 1
ATOM 620 O O . LEU A 1 80 ? -0.673 -1.345 -7.757 1.00 97.81 80 LEU A O 1
ATOM 624 N N . THR A 1 81 ? -0.403 0.883 -7.574 1.00 97.31 81 THR A N 1
ATOM 625 C CA . THR A 1 81 ? 0.113 1.095 -8.938 1.00 97.31 81 THR A CA 1
ATOM 626 C C . THR A 1 81 ? 1.437 1.852 -8.904 1.00 97.31 81 THR A C 1
ATOM 628 O O . THR A 1 81 ? 1.531 2.906 -8.277 1.00 97.31 81 THR A O 1
ATOM 631 N N . TYR A 1 82 ? 2.453 1.338 -9.591 1.00 96.56 82 TYR A N 1
ATOM 632 C CA . TYR A 1 82 ? 3.758 1.975 -9.744 1.00 96.56 82 TYR A CA 1
ATOM 633 C C . TYR A 1 82 ? 3.698 3.123 -10.759 1.00 96.56 82 TYR A C 1
ATOM 635 O O . TYR A 1 82 ? 3.163 2.978 -11.857 1.00 96.56 82 TYR A O 1
ATOM 643 N N . ASN A 1 83 ? 4.278 4.263 -10.395 1.00 95.50 83 ASN A N 1
ATOM 644 C CA . ASN A 1 83 ? 4.466 5.428 -11.248 1.00 95.50 83 ASN A CA 1
ATOM 645 C C . ASN A 1 83 ? 5.965 5.584 -11.580 1.00 95.50 83 ASN A C 1
ATOM 647 O O . ASN A 1 83 ? 6.697 6.213 -10.812 1.00 95.50 83 ASN A O 1
ATOM 651 N N . PRO A 1 84 ? 6.447 5.044 -12.715 1.00 92.38 84 PRO A N 1
ATOM 652 C CA . PRO A 1 84 ? 7.876 5.027 -13.041 1.00 92.38 84 PRO A CA 1
ATOM 653 C C . PRO A 1 84 ? 8.466 6.413 -13.336 1.00 92.38 84 PRO A C 1
ATOM 655 O O . PRO A 1 84 ? 9.683 6.577 -13.303 1.00 92.38 84 PRO A O 1
ATOM 658 N N . SER A 1 85 ? 7.626 7.409 -13.632 1.00 94.00 85 SER A N 1
ATOM 659 C CA . SER A 1 85 ? 8.064 8.784 -13.898 1.00 94.00 85 SER A CA 1
ATOM 660 C C . SER A 1 85 ? 8.302 9.601 -12.625 1.00 94.00 85 SER A C 1
ATOM 662 O O . SER A 1 85 ? 8.833 10.705 -12.713 1.00 94.00 85 SER A O 1
ATOM 664 N N . ALA A 1 86 ? 7.907 9.091 -11.454 1.00 93.81 86 ALA A N 1
ATOM 665 C CA . ALA A 1 86 ? 8.137 9.765 -10.185 1.00 93.81 86 ALA A CA 1
ATOM 666 C C . ALA A 1 86 ? 9.571 9.566 -9.683 1.00 93.81 86 ALA A C 1
ATOM 668 O O . ALA A 1 86 ? 10.137 8.472 -9.741 1.00 93.81 86 ALA A O 1
ATOM 669 N N . THR A 1 87 ? 10.137 10.640 -9.141 1.00 89.81 87 THR A N 1
ATOM 670 C CA . THR A 1 87 ? 11.447 10.639 -8.479 1.00 89.81 87 THR A CA 1
ATOM 671 C C . THR A 1 87 ? 11.329 10.759 -6.961 1.00 89.81 87 THR A C 1
ATOM 673 O O . THR A 1 87 ? 12.219 10.291 -6.253 1.00 89.81 87 THR A O 1
ATOM 676 N N . ASP A 1 88 ? 10.233 11.330 -6.451 1.00 94.25 88 ASP A N 1
ATOM 677 C CA . ASP A 1 88 ? 9.929 11.361 -5.021 1.00 94.25 88 ASP A CA 1
ATOM 678 C C . ASP A 1 88 ? 9.301 10.033 -4.576 1.00 94.25 88 ASP A C 1
ATOM 680 O O . ASP A 1 88 ? 8.362 9.529 -5.196 1.00 94.25 88 ASP A O 1
ATOM 684 N N . LYS A 1 89 ? 9.791 9.474 -3.464 1.00 94.56 89 LYS A N 1
ATOM 685 C CA . LYS A 1 89 ? 9.292 8.215 -2.887 1.00 94.56 89 LYS A CA 1
ATOM 686 C C . LYS A 1 89 ? 7.796 8.238 -2.556 1.00 94.56 89 LYS A C 1
ATOM 688 O O . LYS A 1 89 ? 7.191 7.170 -2.472 1.00 94.56 89 LYS A O 1
ATOM 693 N N . HIS A 1 90 ? 7.218 9.418 -2.347 1.00 94.00 90 HIS A N 1
ATOM 694 C CA . HIS A 1 90 ? 5.800 9.601 -2.059 1.00 94.00 90 HIS A CA 1
ATOM 695 C C . HIS A 1 90 ? 4.916 9.568 -3.309 1.00 94.00 90 HIS A C 1
ATOM 697 O O . HIS A 1 90 ? 3.731 9.268 -3.198 1.00 94.00 90 HIS A O 1
ATOM 703 N N . ASP A 1 91 ? 5.505 9.767 -4.490 1.00 93.75 91 ASP A N 1
ATOM 704 C CA . ASP A 1 91 ? 4.803 9.777 -5.778 1.00 93.75 91 ASP A CA 1
ATOM 705 C C . ASP A 1 91 ? 5.037 8.500 -6.602 1.00 93.75 91 ASP A C 1
ATOM 707 O O . ASP A 1 91 ? 4.367 8.283 -7.619 1.00 93.75 91 ASP A O 1
ATOM 711 N N . ILE A 1 92 ? 5.985 7.651 -6.173 1.00 95.38 92 ILE A N 1
ATOM 712 C CA . ILE A 1 92 ? 6.318 6.358 -6.797 1.00 95.38 92 ILE A CA 1
ATOM 713 C C . ILE A 1 92 ? 5.135 5.390 -6.768 1.00 95.38 92 ILE A C 1
ATOM 715 O O . ILE A 1 92 ? 4.974 4.578 -7.681 1.00 95.38 92 ILE A O 1
ATOM 719 N N . LEU A 1 93 ? 4.314 5.452 -5.725 1.00 94.38 93 LEU A N 1
ATOM 720 C CA . LEU A 1 93 ? 3.218 4.523 -5.513 1.00 94.38 93 LEU A CA 1
ATOM 721 C C . LEU A 1 93 ? 1.899 5.281 -5.502 1.00 94.38 93 LEU A C 1
ATOM 723 O O . LEU A 1 93 ? 1.744 6.266 -4.791 1.00 94.38 93 LEU A O 1
ATOM 727 N N . ARG A 1 94 ? 0.935 4.797 -6.278 1.00 94.38 94 ARG A N 1
ATOM 728 C CA . ARG A 1 94 ? -0.454 5.252 -6.236 1.00 94.38 94 ARG A CA 1
ATOM 729 C C . ARG A 1 94 ? -1.309 4.218 -5.533 1.00 94.38 94 ARG A C 1
ATOM 731 O O . ARG A 1 94 ? -1.040 3.020 -5.614 1.00 94.38 94 ARG A O 1
ATOM 738 N N . PHE A 1 95 ? -2.350 4.708 -4.879 1.00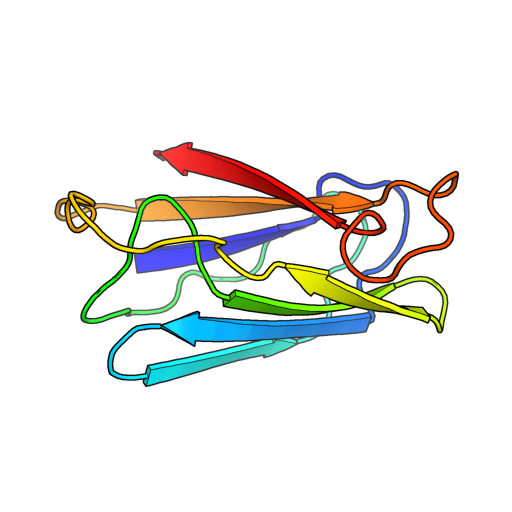 94.25 95 PHE A N 1
ATOM 739 C CA . PHE A 1 95 ? -3.264 3.916 -4.077 1.00 94.25 95 PHE A CA 1
ATOM 740 C C . PHE A 1 95 ? -4.699 4.088 -4.561 1.00 94.25 95 PHE A C 1
ATOM 742 O O . PHE A 1 95 ? -5.140 5.207 -4.827 1.00 94.25 95 PHE A O 1
ATOM 749 N N . GLN A 1 96 ? -5.434 2.982 -4.591 1.00 95.56 96 GLN A N 1
ATOM 750 C CA . GLN A 1 96 ? -6.877 2.967 -4.752 1.00 95.56 96 GLN A CA 1
ATOM 751 C C . GLN A 1 96 ? -7.489 1.933 -3.805 1.00 95.56 96 GLN A C 1
ATOM 753 O O . GLN A 1 96 ? -7.005 0.807 -3.692 1.00 95.56 96 GLN A O 1
ATOM 758 N N . LEU A 1 97 ? -8.576 2.314 -3.138 1.00 95.94 97 LEU A N 1
ATOM 759 C CA . LEU A 1 97 ? -9.406 1.379 -2.392 1.00 95.94 97 LEU A CA 1
ATOM 760 C C . LEU A 1 97 ? -10.425 0.731 -3.333 1.00 95.94 97 LEU A C 1
ATOM 762 O O . LEU A 1 97 ? -11.204 1.426 -3.984 1.00 95.94 97 LEU A O 1
ATOM 766 N N . GLU A 1 98 ? -10.472 -0.594 -3.328 1.00 97.06 98 GLU A N 1
ATOM 767 C CA . GLU A 1 98 ? -11.507 -1.392 -3.982 1.00 97.06 98 GLU A CA 1
ATOM 768 C C . GLU A 1 98 ? -12.317 -2.119 -2.893 1.00 97.06 98 GLU A C 1
ATOM 770 O O . GLU A 1 98 ? -11.752 -2.618 -1.914 1.00 97.06 98 GLU A O 1
ATOM 775 N N . LYS A 1 99 ? -13.646 -2.165 -3.035 1.00 94.50 99 LYS A N 1
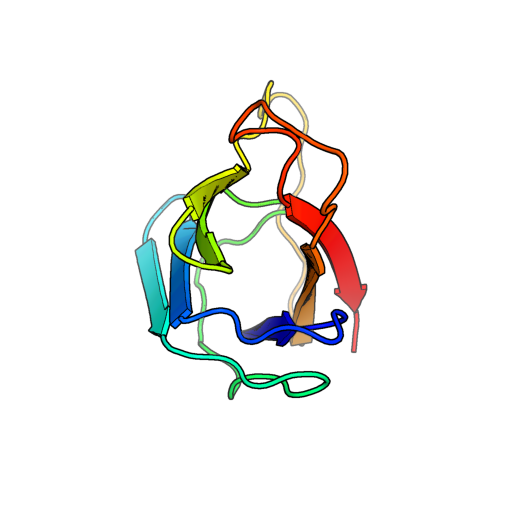ATOM 776 C CA . LYS A 1 99 ? -14.516 -3.001 -2.198 1.00 94.50 99 LYS A CA 1
ATOM 777 C C . LYS A 1 99 ? -14.912 -4.235 -3.004 1.00 94.50 99 LYS A C 1
ATOM 779 O O . LYS A 1 99 ? -15.376 -4.074 -4.131 1.00 94.50 99 LYS A O 1
ATOM 784 N N . ASP A 1 100 ? -14.726 -5.412 -2.414 1.00 88.94 100 ASP A N 1
ATOM 785 C CA . ASP A 1 100 ? -15.051 -6.711 -3.015 1.00 88.94 100 ASP A CA 1
ATOM 786 C C . ASP A 1 100 ? -16.496 -7.156 -2.710 1.00 88.94 100 ASP A C 1
ATOM 788 O O . ASP A 1 100 ? -17.049 -6.760 -1.649 1.00 88.94 100 ASP A O 1
#

Solvent-accessible surface area (backbone atoms only — not comparable to full-atom values): 5676 Å² total; per-residue (Å²): 59,44,23,48,27,29,71,24,94,56,51,32,65,32,34,36,42,46,44,92,87,50,73,47,78,70,39,61,34,52,51,69,35,63,54,74,72,37,88,62,96,54,52,51,79,64,59,36,33,45,34,31,43,87,90,37,70,26,38,41,71,76,91,73,75,85,88,71,59,68,61,72,95,55,47,34,35,46,35,35,34,72,35,88,89,44,85,51,38,59,54,24,47,44,82,44,71,43,79,110

pLDDT: mean 93.56, std 7.99, range [59.16, 98.62]